Protein AF-A0A7V0NPY7-F1 (afdb_monomer_lite)

Sequence (74 aa):
MLYKLFYSLNEYYSPFNVFRYITFRTALAVITALLITVILAPWVIEKLRQFSFTQHVRDDGPKTHLYKRGTPTM

pLDDT: mean 82.64, std 10.37, range [60.81, 97.81]

Foldseek 3Di:
DVLVVLVVCCVPDVVSCLSVDPVSVVVVVVVVVVVCCVVCVVVVQVVLLVVVQWDDDDPPDDPVVCVSGSRRDD

Radius of gyration: 21.45 Å; chains: 1; bounding box: 32×25×60 Å

Secondary structure (DSSP, 8-state):
-HHHHHHHHTTT-GGGGGGG-HHHHHHHHHHHHHHHHHHHHHHHHHHHHHTT-B----TTS-GGGGGGTT-B--

Structure (mmCIF, N/CA/C/O backbone):
data_AF-A0A7V0NPY7-F1
#
_entry.id   AF-A0A7V0NPY7-F1
#
loop_
_atom_site.group_PDB
_atom_site.id
_atom_site.type_symbol
_atom_site.label_atom_id
_atom_site.label_alt_id
_atom_site.label_comp_id
_atom_site.label_asym_id
_atom_site.label_entity_id
_atom_site.label_seq_id
_atom_site.pdbx_PDB_ins_code
_atom_site.Cartn_x
_atom_site.Cartn_y
_atom_site.Cartn_z
_atom_site.occupancy
_atom_site.B_iso_or_equiv
_atom_site.auth_seq_id
_atom_site.auth_comp_id
_atom_site.auth_asym_id
_atom_site.auth_atom_id
_atom_site.pdbx_PDB_model_num
ATOM 1 N N . MET A 1 1 ? 3.679 2.306 17.206 1.00 60.81 1 MET A N 1
ATOM 2 C CA . MET A 1 1 ? 3.580 3.442 18.156 1.00 60.81 1 MET A CA 1
ATOM 3 C C . MET A 1 1 ? 2.157 3.983 18.300 1.00 60.81 1 MET A C 1
ATOM 5 O O . MET A 1 1 ? 1.674 3.981 19.421 1.00 60.81 1 MET A O 1
ATOM 9 N N . LEU A 1 2 ? 1.453 4.355 17.219 1.00 66.12 2 LEU A N 1
ATOM 10 C CA . LEU A 1 2 ? 0.093 4.940 17.280 1.00 66.12 2 LEU A CA 1
ATOM 11 C C . LEU A 1 2 ? -0.954 4.098 18.034 1.00 66.12 2 LEU A C 1
ATOM 13 O O . LEU A 1 2 ? -1.733 4.645 18.804 1.00 66.12 2 LEU A O 1
ATOM 17 N N . TYR A 1 3 ? -0.931 2.769 17.893 1.00 68.31 3 TYR A N 1
ATOM 18 C CA . TYR A 1 3 ? -1.837 1.879 18.635 1.00 68.31 3 TYR A CA 1
ATOM 19 C C . TYR A 1 3 ? -1.754 2.066 20.160 1.00 68.31 3 TYR A C 1
ATOM 21 O O . TYR A 1 3 ? -2.774 2.067 20.838 1.00 68.31 3 TYR A O 1
ATOM 29 N N . LYS A 1 4 ? -0.543 2.265 20.698 1.00 69.56 4 LYS A N 1
ATOM 30 C CA . LYS A 1 4 ? -0.316 2.403 22.143 1.00 69.56 4 LYS A CA 1
ATOM 31 C C . LYS A 1 4 ? -0.910 3.709 22.686 1.00 69.56 4 LYS A C 1
ATOM 33 O O . LYS A 1 4 ? -1.400 3.725 23.807 1.00 69.56 4 LYS A O 1
ATOM 38 N N . LEU A 1 5 ? -0.917 4.763 21.864 1.00 68.06 5 LEU A N 1
ATOM 39 C CA . LEU A 1 5 ? -1.536 6.048 22.183 1.00 68.06 5 LEU A CA 1
ATOM 40 C C . LEU A 1 5 ? -3.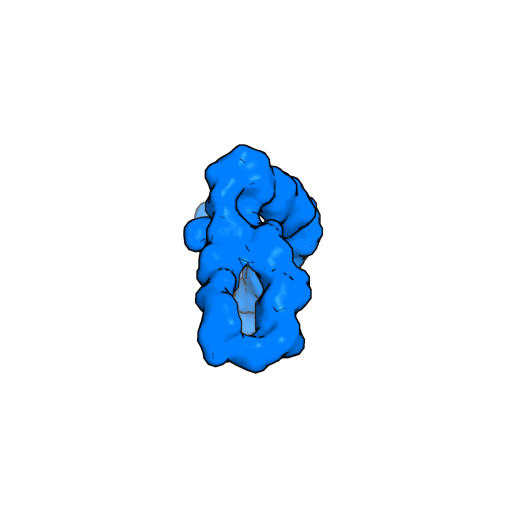063 5.902 22.287 1.00 68.06 5 LEU A C 1
ATOM 42 O O . LEU A 1 5 ? -3.633 6.206 23.329 1.00 68.06 5 LEU A O 1
ATOM 46 N N . PHE A 1 6 ? -3.715 5.352 21.254 1.00 67.00 6 PHE A N 1
ATOM 47 C CA . PHE A 1 6 ? -5.175 5.159 21.238 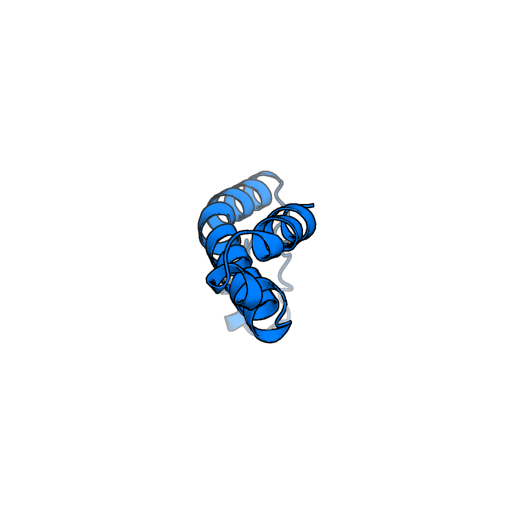1.00 67.00 6 PHE A CA 1
ATOM 48 C C . PHE A 1 6 ? -5.668 4.148 22.277 1.00 67.00 6 PHE A C 1
ATOM 50 O O . PHE A 1 6 ? -6.776 4.286 22.788 1.00 67.00 6 PHE A O 1
ATOM 57 N N . TYR A 1 7 ? -4.838 3.162 22.623 1.00 67.25 7 TYR A N 1
ATOM 58 C CA . TYR A 1 7 ? -5.132 2.222 23.700 1.00 67.25 7 TYR A CA 1
ATOM 59 C C . TYR A 1 7 ? -5.221 2.920 25.066 1.00 67.25 7 TYR A C 1
ATOM 61 O O . TYR A 1 7 ? -6.151 2.656 25.814 1.00 67.25 7 TYR A O 1
ATOM 69 N N . SER A 1 8 ? -4.314 3.854 25.372 1.00 67.19 8 SER A N 1
ATOM 70 C CA . SER A 1 8 ? -4.318 4.567 26.661 1.00 67.19 8 SER A CA 1
ATOM 71 C C . SER A 1 8 ? -5.494 5.546 26.810 1.00 67.19 8 SER A C 1
ATOM 73 O O . SER A 1 8 ? -5.927 5.827 27.920 1.00 67.19 8 SER A O 1
ATOM 75 N N . LEU A 1 9 ? -6.036 6.054 25.697 1.00 68.56 9 LEU A N 1
ATOM 76 C CA . LEU A 1 9 ? -7.202 6.952 25.672 1.00 68.56 9 LEU A CA 1
ATOM 77 C C . LEU A 1 9 ? -8.537 6.224 25.914 1.00 68.56 9 LEU A C 1
ATOM 79 O O . LEU A 1 9 ? -9.530 6.863 26.263 1.00 68.56 9 LEU A O 1
ATOM 83 N N . ASN A 1 10 ? -8.571 4.894 25.765 1.00 66.25 10 ASN A N 1
ATOM 84 C CA . ASN A 1 10 ? -9.763 4.090 26.039 1.00 66.25 10 ASN A CA 1
ATOM 85 C C . ASN A 1 10 ? -10.184 4.117 27.514 1.00 66.25 10 ASN A C 1
ATOM 87 O O . ASN A 1 10 ? -11.377 4.000 27.786 1.00 66.25 10 ASN A O 1
ATOM 91 N N . GLU A 1 11 ? -9.249 4.326 28.442 1.00 67.19 11 GLU A N 1
ATOM 92 C CA . GLU A 1 11 ? -9.561 4.427 29.873 1.00 67.19 11 GLU A CA 1
ATOM 93 C C . GLU A 1 11 ? -10.412 5.664 30.208 1.00 67.19 11 GLU A C 1
ATOM 95 O O . GLU A 1 11 ? -11.134 5.661 31.201 1.00 67.19 11 GLU A O 1
ATOM 100 N N . TYR A 1 12 ? -10.392 6.690 29.349 1.00 71.94 12 TYR A N 1
ATOM 101 C CA . TYR A 1 12 ? -11.110 7.951 29.557 1.00 71.94 12 TYR A CA 1
ATOM 102 C C . TYR A 1 12 ? -12.373 8.089 28.692 1.00 71.94 12 TYR A C 1
ATOM 104 O O . TYR A 1 12 ? -13.300 8.799 29.075 1.00 71.94 12 TYR A O 1
ATOM 112 N N . TYR A 1 13 ? -12.441 7.413 27.536 1.00 73.38 13 TYR A N 1
ATOM 113 C CA . TYR A 1 13 ? -13.559 7.523 26.592 1.00 73.38 13 TYR A CA 1
ATOM 114 C C . TYR A 1 13 ? -13.951 6.162 25.993 1.00 73.38 13 TYR A C 1
ATOM 116 O O . TYR A 1 13 ? -13.220 5.555 25.205 1.00 73.38 13 TYR A O 1
ATOM 124 N N . SER A 1 14 ? -15.174 5.723 26.308 1.00 74.25 14 SER A N 1
ATOM 125 C CA . SER A 1 14 ? -15.758 4.438 25.881 1.00 74.25 14 SER A CA 1
ATOM 126 C C . SER A 1 14 ? -15.693 4.151 24.361 1.00 74.25 14 SER A C 1
ATOM 128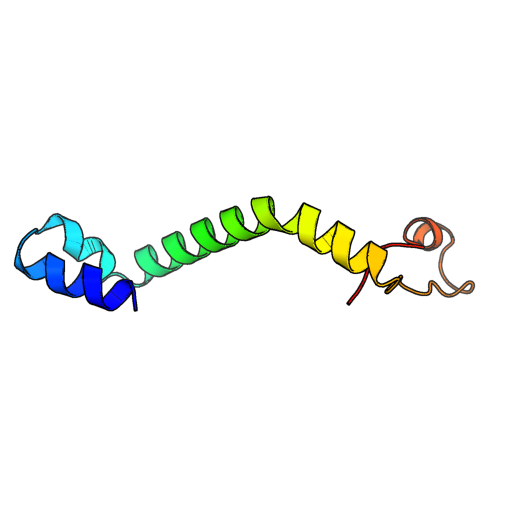 O O . SER A 1 14 ? -15.344 3.026 23.991 1.00 74.25 14 SER A O 1
ATOM 130 N N . PRO A 1 15 ? -15.899 5.123 23.440 1.00 79.69 15 PRO A N 1
ATOM 131 C CA . PRO A 1 15 ? -15.813 4.866 21.995 1.00 79.69 15 PRO A CA 1
ATOM 132 C C . PRO A 1 15 ? -14.435 4.392 21.497 1.00 79.69 15 PRO A C 1
ATOM 134 O O . PRO A 1 15 ? -14.349 3.705 20.480 1.00 79.69 15 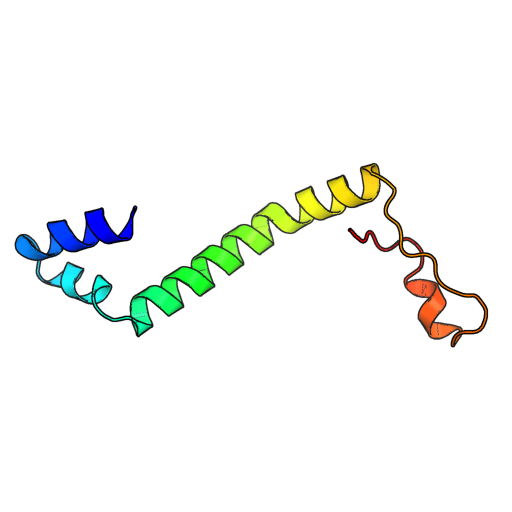PRO A O 1
ATOM 137 N N . PHE A 1 16 ? -13.344 4.683 22.216 1.00 78.25 16 PHE A N 1
ATOM 138 C CA . PHE A 1 16 ? -11.996 4.246 21.822 1.00 78.25 16 PHE A CA 1
ATOM 139 C C . PHE A 1 16 ? -11.758 2.742 22.032 1.00 78.25 16 PHE A C 1
ATOM 141 O O . PHE A 1 16 ? -10.755 2.202 21.560 1.00 78.25 16 PHE A O 1
ATOM 148 N N . ASN A 1 17 ? -12.702 2.024 22.650 1.00 81.25 17 ASN A N 1
ATOM 149 C CA . ASN A 1 17 ? -12.618 0.571 22.816 1.00 81.25 17 ASN A CA 1
ATOM 150 C C . ASN A 1 17 ? -12.596 -0.156 21.457 1.00 81.25 17 ASN A C 1
ATOM 152 O O . ASN A 1 17 ? -12.065 -1.260 21.346 1.00 81.25 17 ASN A O 1
ATOM 156 N N . VAL A 1 18 ? -13.109 0.487 20.399 1.00 82.75 18 VAL A N 1
ATOM 157 C CA . VAL A 1 18 ? -13.140 -0.049 19.030 1.00 82.75 18 VAL A CA 1
ATOM 158 C C . VAL A 1 18 ? -11.729 -0.355 18.501 1.00 82.75 18 VAL A C 1
ATOM 160 O O . VAL A 1 18 ? -11.523 -1.354 17.810 1.00 82.75 18 VAL A O 1
ATOM 163 N N . PHE A 1 19 ? -10.716 0.413 18.918 1.00 82.75 19 PHE A N 1
ATOM 164 C CA . PHE A 1 19 ? -9.318 0.172 18.545 1.00 82.75 19 PHE A CA 1
ATOM 165 C C . PHE A 1 19 ? -8.738 -1.114 19.150 1.00 82.75 19 PHE A C 1
ATOM 167 O O . PHE A 1 19 ? -7.677 -1.564 18.714 1.00 82.75 19 PHE A O 1
ATOM 174 N N . ARG A 1 20 ? -9.409 -1.754 20.118 1.00 80.88 20 ARG A N 1
ATOM 175 C CA . ARG A 1 20 ? -8.979 -3.054 20.654 1.00 80.88 20 ARG A CA 1
ATOM 176 C C . ARG A 1 20 ? -9.339 -4.215 19.736 1.00 80.88 20 ARG A C 1
ATOM 178 O O . ARG A 1 20 ? -8.638 -5.224 19.785 1.00 80.88 20 ARG A O 1
ATOM 185 N N . TYR A 1 21 ? -10.338 -4.082 18.869 1.00 88.50 21 TYR A N 1
ATOM 186 C CA . TYR A 1 21 ? -10.695 -5.160 17.952 1.00 88.50 21 TYR A CA 1
ATOM 187 C C . TYR A 1 21 ? -9.676 -5.269 16.819 1.00 88.50 21 TYR A C 1
ATOM 189 O O . TYR A 1 21 ? -9.374 -4.292 16.133 1.00 88.50 21 TYR A O 1
ATOM 197 N N . ILE A 1 22 ? -9.148 -6.477 16.611 1.00 88.62 22 ILE A N 1
ATOM 198 C CA . ILE A 1 22 ? -8.184 -6.741 15.537 1.00 88.62 22 ILE A CA 1
ATOM 199 C C . ILE A 1 22 ? -8.788 -6.459 14.158 1.00 88.62 22 ILE A C 1
ATOM 201 O O . ILE A 1 22 ? -8.120 -5.878 13.314 1.00 88.62 22 ILE A O 1
ATOM 205 N N . THR A 1 23 ? -10.071 -6.767 13.965 1.00 92.44 23 THR A N 1
ATOM 206 C CA . THR A 1 23 ? -10.812 -6.511 12.722 1.00 92.44 23 THR A CA 1
ATOM 207 C C . THR A 1 23 ? -10.808 -5.032 12.349 1.00 92.44 23 THR A C 1
ATOM 209 O O . THR A 1 23 ? -10.491 -4.686 11.213 1.00 92.44 23 THR A O 1
ATOM 212 N N . PHE A 1 24 ? -11.073 -4.152 13.316 1.00 89.94 24 PHE A N 1
ATOM 213 C CA . PHE A 1 24 ? -11.045 -2.708 13.103 1.00 89.94 24 PHE A CA 1
ATOM 214 C C . PHE A 1 24 ? -9.638 -2.207 12.758 1.00 89.94 24 PHE A C 1
ATOM 216 O O . PHE A 1 24 ? -9.467 -1.428 11.822 1.00 89.94 24 PHE A O 1
ATOM 223 N N . ARG A 1 25 ? -8.611 -2.694 13.467 1.00 88.88 25 ARG A N 1
ATOM 224 C CA . ARG A 1 25 ? -7.213 -2.333 13.175 1.00 88.88 25 ARG A CA 1
ATOM 225 C C . ARG A 1 25 ? -6.787 -2.781 11.783 1.00 88.88 25 ARG A C 1
ATOM 227 O O . ARG A 1 25 ? -6.124 -2.018 11.088 1.00 88.88 25 ARG A O 1
ATOM 234 N N . THR A 1 26 ? -7.166 -3.991 11.379 1.00 94.00 26 THR A N 1
ATOM 235 C CA . THR A 1 26 ? -6.858 -4.520 10.049 1.00 94.00 26 THR A CA 1
ATOM 236 C C . THR A 1 26 ? -7.555 -3.702 8.968 1.00 94.00 26 THR A C 1
ATOM 238 O O . THR A 1 26 ? -6.901 -3.302 8.011 1.00 94.00 26 THR A O 1
ATOM 241 N N . ALA A 1 27 ? -8.840 -3.376 9.139 1.00 95.81 27 ALA A N 1
ATOM 242 C CA . ALA A 1 27 ? -9.564 -2.525 8.195 1.00 95.81 27 ALA A CA 1
ATOM 243 C C . ALA A 1 27 ? -8.902 -1.144 8.055 1.00 95.81 27 ALA A C 1
ATOM 245 O O . ALA A 1 27 ? -8.644 -0.692 6.940 1.00 95.81 27 ALA A O 1
ATOM 246 N N . LEU A 1 28 ? -8.549 -0.511 9.180 1.00 93.19 28 LEU A N 1
ATOM 247 C CA . LEU A 1 28 ? -7.849 0.770 9.175 1.00 93.19 28 LEU A CA 1
ATOM 248 C C . LEU A 1 28 ? -6.491 0.669 8.466 1.00 93.19 28 LEU A C 1
ATOM 250 O O . LEU A 1 28 ? -6.180 1.535 7.658 1.00 93.19 28 LEU A O 1
ATOM 254 N N . ALA A 1 29 ? -5.713 -0.388 8.721 1.00 93.25 29 ALA A N 1
ATOM 255 C CA . ALA A 1 29 ? -4.416 -0.610 8.078 1.00 93.25 29 ALA A CA 1
ATOM 256 C C . ALA A 1 29 ? -4.532 -0.802 6.558 1.00 93.25 29 ALA A C 1
ATOM 258 O O . ALA A 1 29 ? -3.701 -0.291 5.811 1.00 93.25 29 ALA A O 1
ATOM 259 N N . VAL A 1 30 ? -5.565 -1.508 6.091 1.00 97.06 30 VAL A N 1
ATOM 260 C CA . VAL A 1 30 ? -5.822 -1.690 4.654 1.00 97.06 30 VAL A CA 1
ATOM 261 C C . VAL A 1 30 ? -6.192 -0.362 4.000 1.00 97.06 30 VAL A C 1
ATOM 263 O O . VAL A 1 30 ? -5.634 -0.019 2.959 1.00 97.06 30 VAL A O 1
ATOM 266 N N . ILE A 1 31 ? -7.090 0.411 4.616 1.00 97.12 31 ILE A N 1
ATOM 267 C CA . ILE A 1 31 ? -7.517 1.713 4.085 1.00 97.12 31 ILE A CA 1
ATOM 268 C C . ILE A 1 31 ? -6.336 2.686 4.039 1.00 97.12 31 ILE A C 1
ATOM 270 O O . ILE A 1 31 ? -6.124 3.348 3.023 1.00 97.12 31 ILE A O 1
ATOM 274 N N . THR A 1 32 ? -5.541 2.766 5.108 1.00 95.56 32 THR A N 1
ATOM 275 C CA . THR A 1 32 ? -4.377 3.659 5.137 1.00 95.56 32 THR A CA 1
ATOM 276 C C . THR A 1 32 ? -3.319 3.234 4.127 1.00 95.56 32 THR A C 1
ATOM 278 O O . THR A 1 32 ? -2.800 4.096 3.420 1.00 95.56 32 THR A O 1
ATOM 281 N N . ALA A 1 33 ? -3.035 1.934 3.996 1.00 96.75 33 ALA A N 1
ATOM 282 C CA . ALA A 1 33 ? -2.111 1.426 2.985 1.00 96.75 33 ALA A CA 1
ATOM 283 C C . ALA A 1 33 ? -2.588 1.773 1.569 1.00 96.75 33 ALA A C 1
ATOM 285 O O . ALA A 1 33 ? -1.807 2.307 0.788 1.00 96.75 33 ALA A O 1
ATOM 286 N N . LEU A 1 34 ? -3.872 1.557 1.261 1.00 97.81 34 LEU A N 1
ATOM 287 C CA . LEU A 1 34 ? -4.448 1.888 -0.042 1.00 97.81 34 LEU A CA 1
ATOM 288 C C . LEU A 1 34 ? -4.304 3.379 -0.366 1.00 97.81 34 LEU A C 1
ATOM 290 O O . LEU A 1 34 ? -3.846 3.724 -1.454 1.00 97.81 34 LEU A O 1
ATOM 294 N N . LEU A 1 35 ? -4.659 4.259 0.574 1.00 97.69 35 LEU A N 1
ATOM 295 C CA . LEU A 1 35 ? -4.541 5.707 0.384 1.00 97.69 35 LEU A CA 1
ATOM 296 C C . LEU A 1 35 ? -3.088 6.121 0.136 1.00 97.69 35 LEU A C 1
ATOM 298 O O . LEU A 1 35 ? -2.810 6.858 -0.808 1.00 97.69 35 LEU A O 1
ATOM 302 N N . ILE A 1 36 ? -2.159 5.609 0.945 1.00 97.31 36 ILE A N 1
ATOM 303 C CA . ILE A 1 36 ? -0.728 5.885 0.787 1.00 97.31 36 ILE A CA 1
ATOM 304 C C . ILE A 1 36 ? -0.240 5.392 -0.579 1.00 97.31 36 ILE A C 1
ATOM 306 O O . ILE A 1 36 ? 0.439 6.137 -1.284 1.00 97.31 36 ILE A O 1
ATOM 310 N N . THR A 1 37 ? -0.603 4.172 -0.983 1.00 97.12 37 THR A N 1
ATOM 311 C CA . THR A 1 37 ? -0.201 3.603 -2.273 1.00 97.12 37 THR A CA 1
ATOM 312 C C . THR A 1 37 ? -0.749 4.415 -3.436 1.00 97.12 37 THR A C 1
ATOM 314 O O . THR A 1 37 ? 0.019 4.745 -4.329 1.00 97.12 37 THR A O 1
ATOM 317 N N . VAL A 1 38 ? -2.028 4.792 -3.439 1.00 97.00 38 VAL A N 1
ATOM 318 C CA . VAL A 1 38 ? -2.614 5.570 -4.546 1.00 97.00 38 VAL A CA 1
ATOM 319 C C . VAL A 1 38 ? -1.959 6.949 -4.673 1.00 97.00 38 VAL A C 1
ATOM 321 O O . VAL A 1 38 ? -1.697 7.396 -5.788 1.00 97.00 38 VAL A O 1
ATOM 324 N N . ILE A 1 39 ? -1.650 7.602 -3.550 1.00 97.62 39 ILE A N 1
ATOM 325 C CA . ILE A 1 39 ? -1.025 8.932 -3.546 1.00 97.62 39 ILE A CA 1
ATOM 326 C C . ILE A 1 39 ? 0.451 8.859 -3.965 1.00 97.62 39 ILE A C 1
ATOM 328 O O . ILE A 1 39 ? 0.909 9.688 -4.749 1.00 97.62 39 ILE A O 1
ATOM 332 N N . LEU A 1 40 ? 1.209 7.884 -3.455 1.00 97.12 40 LEU A N 1
ATOM 333 C CA . LEU A 1 40 ? 2.654 7.796 -3.692 1.00 97.12 40 LEU A CA 1
ATOM 334 C C . LEU A 1 40 ? 3.029 7.025 -4.962 1.00 97.12 40 LEU A C 1
ATOM 336 O O . LEU A 1 40 ? 4.108 7.263 -5.504 1.00 97.12 40 LEU A O 1
ATOM 340 N N . ALA A 1 41 ? 2.177 6.124 -5.463 1.00 94.44 41 ALA A N 1
ATOM 341 C CA . ALA A 1 41 ? 2.503 5.270 -6.607 1.00 94.44 41 ALA A CA 1
ATOM 342 C C . ALA A 1 41 ? 2.954 6.047 -7.856 1.00 94.44 41 ALA A C 1
ATOM 344 O O . ALA A 1 41 ? 3.977 5.656 -8.414 1.00 94.44 41 ALA A O 1
ATOM 345 N N . PRO A 1 42 ? 2.303 7.148 -8.291 1.00 93.75 42 PRO A N 1
ATOM 346 C CA . PRO A 1 42 ? 2.749 7.886 -9.475 1.00 93.75 42 PRO A CA 1
ATOM 347 C C . PRO A 1 42 ? 4.173 8.432 -9.325 1.00 93.75 42 PRO A C 1
ATOM 349 O O . PRO A 1 42 ? 4.981 8.337 -10.247 1.00 93.75 42 PRO A O 1
ATOM 352 N N . TRP A 1 43 ? 4.499 8.952 -8.138 1.00 95.00 43 TRP A N 1
ATOM 353 C CA . TRP A 1 43 ? 5.833 9.465 -7.834 1.00 95.00 43 TRP A CA 1
ATOM 354 C C . TRP A 1 43 ? 6.881 8.346 -7.817 1.00 95.00 43 TRP A C 1
ATOM 356 O O . TRP A 1 43 ? 7.960 8.506 -8.389 1.00 95.00 43 TRP A O 1
ATOM 366 N N . VAL A 1 44 ? 6.555 7.195 -7.218 1.00 92.50 44 VAL A N 1
ATOM 367 C CA . VAL A 1 44 ? 7.446 6.024 -7.202 1.00 92.50 44 VAL A CA 1
ATOM 368 C C . VAL A 1 44 ? 7.677 5.495 -8.619 1.00 92.50 44 VAL A C 1
ATOM 370 O O . VAL A 1 44 ? 8.822 5.257 -8.991 1.00 92.50 44 VAL A O 1
ATOM 373 N N . ILE A 1 45 ? 6.627 5.354 -9.432 1.00 90.88 45 ILE A N 1
ATOM 374 C CA . ILE A 1 45 ? 6.723 4.865 -10.819 1.00 90.88 45 ILE A CA 1
ATOM 375 C C . ILE A 1 45 ? 7.632 5.774 -11.653 1.00 90.88 45 ILE A C 1
ATOM 377 O O . ILE A 1 45 ? 8.501 5.280 -12.372 1.00 90.88 45 ILE A O 1
ATOM 381 N N . GLU A 1 46 ? 7.482 7.094 -11.526 1.00 90.31 46 GLU A N 1
ATOM 382 C CA . GLU A 1 46 ? 8.334 8.048 -12.239 1.00 90.31 46 GLU A CA 1
ATOM 383 C C . GLU A 1 46 ? 9.793 7.965 -11.769 1.00 90.31 46 GLU A C 1
ATOM 385 O O . GLU A 1 46 ? 10.718 8.008 -12.580 1.00 90.31 46 GLU A O 1
ATOM 390 N N . LYS A 1 47 ? 10.026 7.753 -10.469 1.00 90.38 47 LYS A N 1
ATOM 391 C CA . LYS A 1 47 ? 11.378 7.520 -9.948 1.00 90.38 47 LYS A CA 1
ATOM 392 C C . LYS A 1 47 ? 12.002 6.238 -10.488 1.00 90.38 47 LYS A C 1
ATOM 394 O O . LYS A 1 47 ? 13.150 6.272 -10.923 1.00 90.38 47 LYS A O 1
ATOM 399 N N . LEU A 1 48 ? 11.261 5.134 -10.526 1.00 88.19 48 LEU A N 1
ATOM 400 C CA . LEU A 1 48 ? 11.748 3.873 -11.099 1.00 88.19 48 LEU A CA 1
ATOM 401 C C . LEU A 1 48 ? 12.083 4.013 -12.585 1.00 88.19 48 LEU A C 1
ATOM 403 O O . LEU A 1 48 ? 13.104 3.502 -13.046 1.00 88.19 48 LEU A O 1
ATOM 407 N N . ARG A 1 49 ? 11.274 4.782 -13.320 1.00 84.56 49 ARG A N 1
ATOM 408 C CA . ARG A 1 49 ? 11.546 5.118 -14.718 1.00 84.56 49 ARG A CA 1
ATOM 409 C C . ARG A 1 49 ? 12.838 5.925 -14.877 1.00 84.56 49 ARG A C 1
ATOM 411 O O . ARG A 1 49 ? 13.616 5.624 -15.778 1.00 84.56 49 ARG A O 1
ATOM 418 N N . GLN A 1 50 ? 13.099 6.896 -13.996 1.00 85.75 50 GLN A N 1
ATOM 419 C CA . GLN A 1 50 ? 14.344 7.684 -13.998 1.00 85.75 50 GLN A CA 1
ATOM 420 C C . GLN A 1 50 ? 15.585 6.820 -13.745 1.00 85.75 50 GLN A C 1
ATOM 422 O O . GLN A 1 50 ? 16.616 7.029 -14.379 1.00 85.75 50 GLN A O 1
ATOM 427 N N . PHE A 1 51 ? 15.484 5.812 -12.876 1.00 85.31 51 PHE A N 1
ATOM 428 C CA . PHE A 1 51 ? 16.580 4.873 -12.621 1.00 85.31 51 PHE A CA 1
ATOM 429 C C . PHE A 1 51 ? 16.801 3.852 -13.750 1.00 85.31 51 PHE A C 1
ATOM 431 O O . PHE A 1 51 ? 17.717 3.041 -13.664 1.00 85.31 51 PHE A O 1
ATOM 438 N N . SER A 1 52 ? 16.018 3.915 -14.835 1.00 69.50 52 SER A N 1
ATOM 439 C CA . SER A 1 52 ? 16.159 3.067 -16.029 1.00 69.50 52 SER A CA 1
ATOM 440 C C . SER A 1 52 ? 16.060 1.559 -15.771 1.00 69.50 52 SER A C 1
ATOM 442 O O . SER A 1 52 ? 16.449 0.758 -16.622 1.00 69.50 52 SER A O 1
ATOM 444 N N . PHE A 1 53 ? 15.462 1.148 -14.652 1.00 64.62 53 PHE A N 1
ATOM 445 C CA . PHE A 1 53 ? 15.082 -0.240 -14.422 1.00 64.62 53 PHE A CA 1
ATOM 446 C C . PHE A 1 53 ? 13.867 -0.569 -15.288 1.00 64.62 53 PHE A C 1
ATOM 448 O O . PHE A 1 53 ? 12.725 -0.501 -14.852 1.00 64.62 53 PHE A O 1
ATOM 455 N N . THR A 1 54 ? 14.091 -0.854 -16.565 1.00 69.62 54 THR A N 1
ATOM 456 C CA . THR A 1 54 ? 13.031 -1.267 -17.489 1.00 69.62 54 THR A CA 1
ATOM 457 C C . THR A 1 54 ? 13.112 -2.762 -17.727 1.00 69.62 54 THR A C 1
ATOM 459 O O . THR A 1 54 ? 14.194 -3.333 -17.855 1.00 69.62 54 THR A O 1
ATOM 462 N N . GLN A 1 55 ? 11.955 -3.418 -17.783 1.00 74.25 55 GLN A N 1
ATOM 463 C CA . GLN A 1 55 ? 11.922 -4.854 -18.027 1.00 74.25 55 GLN A CA 1
ATOM 464 C C . GLN A 1 55 ? 12.430 -5.163 -19.446 1.00 74.25 55 GLN A C 1
ATOM 466 O O . GLN A 1 55 ? 11.847 -4.708 -20.437 1.00 74.25 55 GLN A O 1
ATOM 471 N N . HIS A 1 56 ? 13.486 -5.977 -19.552 1.00 77.19 56 HIS A N 1
ATOM 472 C CA . HIS A 1 56 ? 13.938 -6.505 -20.837 1.00 77.19 56 HIS A CA 1
ATOM 473 C C . HIS A 1 56 ? 12.964 -7.595 -21.306 1.00 77.19 56 HIS A C 1
ATOM 475 O O . HIS A 1 56 ? 12.812 -8.638 -20.669 1.00 77.19 56 HIS A O 1
ATOM 481 N N . VAL A 1 57 ? 12.244 -7.327 -22.396 1.00 76.75 57 VAL A N 1
ATOM 482 C CA . VAL A 1 57 ? 11.275 -8.265 -22.978 1.00 76.75 57 VAL A CA 1
ATOM 483 C C . VAL A 1 57 ? 11.984 -9.078 -24.052 1.00 76.75 57 VAL A C 1
ATOM 485 O O . VAL A 1 57 ? 12.482 -8.497 -25.012 1.00 76.75 57 VAL A O 1
ATOM 488 N N . ARG A 1 58 ? 12.009 -10.405 -23.885 1.00 78.75 58 ARG A N 1
ATOM 489 C CA . ARG A 1 58 ? 12.588 -11.337 -24.859 1.00 78.75 58 ARG A CA 1
ATOM 490 C C . ARG A 1 58 ? 11.786 -11.332 -26.163 1.00 78.75 58 ARG A C 1
ATOM 492 O O . ARG A 1 58 ? 10.557 -11.247 -26.137 1.00 78.75 58 ARG A O 1
ATOM 499 N N . ASP A 1 59 ? 12.485 -11.471 -27.283 1.00 79.06 59 ASP A N 1
ATOM 500 C CA . ASP A 1 59 ? 11.886 -11.403 -28.621 1.00 79.06 59 ASP A CA 1
ATOM 501 C C . ASP A 1 59 ? 11.242 -12.730 -29.082 1.00 79.06 59 ASP A C 1
ATOM 503 O O . ASP A 1 59 ? 10.531 -12.747 -30.084 1.00 79.06 59 ASP A O 1
ATOM 507 N N . ASP A 1 60 ? 11.435 -13.832 -28.344 1.00 82.06 60 ASP A N 1
ATOM 508 C CA . ASP A 1 60 ? 10.867 -15.165 -28.621 1.00 82.06 60 ASP A CA 1
ATOM 509 C C . ASP A 1 60 ? 9.446 -15.374 -28.057 1.00 82.06 60 ASP A C 1
ATOM 511 O O . ASP A 1 60 ? 8.826 -16.416 -28.275 1.00 82.06 60 ASP A O 1
ATOM 515 N N . GLY A 1 61 ? 8.914 -14.388 -27.329 1.00 79.88 61 GLY A N 1
ATOM 516 C CA . GLY A 1 61 ? 7.580 -14.437 -26.734 1.00 79.88 61 GLY A CA 1
ATOM 517 C C . GLY A 1 61 ? 6.439 -14.080 -27.699 1.00 79.88 61 GLY A C 1
ATOM 518 O O . GLY A 1 61 ? 6.658 -13.635 -28.828 1.00 79.88 61 GLY A O 1
ATOM 519 N N . PRO A 1 62 ? 5.175 -14.210 -27.257 1.00 82.75 62 PRO A N 1
ATOM 520 C CA . PRO A 1 62 ? 4.032 -13.781 -28.053 1.00 82.75 62 PRO A CA 1
ATOM 521 C C . PRO A 1 62 ? 4.145 -12.287 -28.382 1.00 82.75 62 PRO A C 1
ATOM 523 O O . PRO A 1 62 ? 4.465 -11.479 -27.510 1.00 82.75 62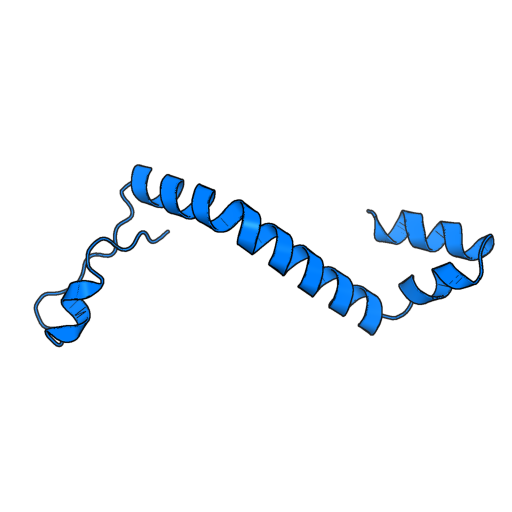 PRO A O 1
ATOM 526 N N . LYS A 1 63 ? 3.821 -11.886 -29.619 1.00 81.25 63 LYS A N 1
ATOM 527 C CA . LYS A 1 63 ? 3.899 -10.473 -30.054 1.00 81.25 63 LYS A CA 1
ATOM 528 C C . LYS A 1 63 ? 3.084 -9.532 -29.160 1.00 81.25 63 LYS A C 1
ATOM 530 O O . LYS A 1 63 ? 3.454 -8.380 -28.960 1.00 81.25 63 LYS A O 1
ATOM 535 N N . THR A 1 64 ? 2.015 -10.048 -28.558 1.00 83.81 64 THR A N 1
ATOM 536 C CA . THR A 1 64 ? 1.194 -9.359 -27.559 1.00 83.81 64 THR A CA 1
ATOM 537 C C . THR A 1 64 ? 1.913 -9.101 -26.237 1.00 83.81 64 THR A C 1
ATOM 539 O O . THR A 1 64 ? 1.327 -8.473 -25.383 1.00 83.81 64 THR A O 1
ATOM 542 N N . HIS A 1 65 ? 3.144 -9.546 -25.998 1.00 80.19 65 HIS A N 1
ATOM 543 C CA . HIS A 1 65 ? 3.902 -9.190 -24.790 1.00 80.19 65 HIS A CA 1
ATOM 544 C C . HIS A 1 65 ? 4.862 -8.019 -25.032 1.00 80.19 65 HIS A C 1
ATOM 546 O O . HIS A 1 65 ? 5.276 -7.360 -24.078 1.00 80.19 65 HIS A O 1
ATOM 552 N N . LEU A 1 66 ? 5.158 -7.702 -26.298 1.00 77.62 66 LEU A N 1
ATOM 553 C CA . LEU A 1 66 ? 6.069 -6.621 -26.676 1.00 77.62 66 LEU A CA 1
ATOM 554 C C . LEU A 1 66 ? 5.537 -5.231 -26.288 1.00 77.62 66 LEU A C 1
ATOM 556 O O . LEU A 1 66 ? 6.340 -4.336 -26.044 1.00 77.62 66 LEU A O 1
ATOM 560 N N . TYR A 1 67 ? 4.215 -5.048 -26.142 1.00 82.12 67 TYR A N 1
ATOM 561 C CA . TYR A 1 67 ? 3.636 -3.763 -25.703 1.00 82.12 67 TYR A CA 1
ATOM 562 C C . TYR A 1 67 ? 4.049 -3.365 -24.279 1.00 82.12 67 TYR A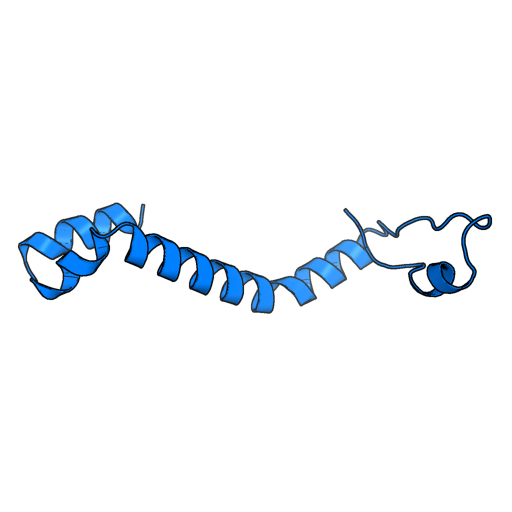 C 1
ATOM 564 O O . TYR A 1 67 ? 3.966 -2.195 -23.924 1.00 82.12 67 TYR A O 1
ATOM 572 N N . LYS A 1 68 ? 4.482 -4.329 -23.454 1.00 78.62 68 LYS A N 1
ATOM 573 C CA . LYS A 1 68 ? 4.916 -4.091 -22.068 1.00 78.62 68 LYS A CA 1
ATOM 574 C C . LYS A 1 68 ? 6.364 -3.600 -21.978 1.00 78.62 68 LYS A C 1
ATOM 576 O O . LYS A 1 68 ? 6.851 -3.329 -20.878 1.00 78.62 68 LYS A O 1
ATOM 581 N N . ARG A 1 69 ? 7.077 -3.520 -23.106 1.00 78.69 69 ARG A N 1
ATOM 582 C CA . ARG A 1 69 ? 8.466 -3.058 -23.170 1.00 78.69 69 ARG A CA 1
ATOM 583 C C . ARG A 1 69 ? 8.568 -1.634 -22.611 1.00 78.69 69 ARG A C 1
ATOM 585 O O . ARG A 1 69 ? 7.784 -0.767 -22.975 1.00 78.69 69 ARG A O 1
ATOM 592 N N . GLY A 1 70 ? 9.530 -1.407 -21.717 1.00 75.12 70 GLY A N 1
ATOM 593 C CA . GLY A 1 70 ? 9.719 -0.108 -21.060 1.00 75.12 70 GLY A CA 1
ATOM 594 C C . GLY A 1 70 ? 8.886 0.107 -19.792 1.00 75.12 70 GLY A C 1
ATOM 595 O O . GLY A 1 70 ? 8.976 1.180 -19.199 1.00 75.12 70 GLY A O 1
ATOM 596 N N . THR A 1 71 ? 8.116 -0.892 -19.340 1.00 83.31 71 THR A N 1
ATOM 597 C CA . THR A 1 71 ? 7.492 -0.849 -18.007 1.00 83.31 71 THR A CA 1
ATOM 598 C C . THR A 1 71 ? 8.594 -0.802 -16.941 1.00 83.31 71 THR A C 1
ATOM 600 O O . THR A 1 71 ? 9.481 -1.667 -16.974 1.00 83.31 71 THR A O 1
ATOM 603 N N . PRO A 1 72 ? 8.579 0.188 -16.028 1.00 80.88 72 PRO A N 1
ATOM 604 C CA . PRO A 1 72 ? 9.553 0.252 -14.954 1.00 80.88 72 PRO A CA 1
ATOM 605 C C . PRO A 1 72 ? 9.358 -0.932 -14.003 1.00 80.88 72 PRO A C 1
ATOM 607 O O . PRO A 1 72 ? 8.239 -1.243 -13.597 1.00 80.88 72 PRO A O 1
ATOM 610 N N . THR A 1 73 ? 10.456 -1.586 -13.664 1.00 80.19 73 THR A N 1
ATOM 611 C CA . THR A 1 73 ? 10.563 -2.625 -12.640 1.00 80.19 73 THR A CA 1
ATOM 612 C C . THR A 1 73 ? 11.512 -2.130 -11.551 1.00 80.19 73 THR A C 1
ATOM 614 O O . THR A 1 73 ? 12.213 -1.144 -11.748 1.00 80.19 73 THR A O 1
ATOM 617 N N . MET A 1 74 ? 11.501 -2.764 -10.385 1.00 73.56 74 MET A N 1
ATOM 618 C CA . MET A 1 74 ? 12.638 -2.712 -9.458 1.00 73.56 74 MET A CA 1
ATOM 619 C C . MET A 1 74 ? 13.565 -3.889 -9.727 1.00 73.56 74 MET A C 1
ATOM 621 O O . MET A 1 74 ? 13.061 -4.884 -10.306 1.00 73.56 74 MET A O 1
#